Protein AF-A0A1A8XNK4-F1 (afdb_monomer_lite)

Structure (mmCIF, N/CA/C/O backbone):
data_AF-A0A1A8XNK4-F1
#
_entry.id   AF-A0A1A8XNK4-F1
#
loop_
_atom_site.group_PDB
_atom_site.id
_atom_site.type_symbol
_atom_site.label_atom_id
_atom_site.label_alt_id
_atom_site.label_comp_id
_atom_site.label_asym_id
_atom_site.label_entity_id
_atom_site.label_seq_id
_atom_site.pdbx_PDB_ins_code
_atom_site.Cartn_x
_atom_site.Cartn_y
_atom_site.Cartn_z
_atom_site.occupancy
_atom_site.B_iso_or_equiv
_atom_site.auth_seq_id
_atom_site.auth_comp_id
_atom_site.auth_asym_id
_atom_site.auth_atom_id
_atom_site.pdbx_PDB_model_num
ATOM 1 N N . MET A 1 1 ? 6.339 -1.673 1.514 1.00 66.50 1 MET A N 1
ATOM 2 C CA . MET A 1 1 ? 5.367 -2.784 1.546 1.00 66.50 1 MET A CA 1
ATOM 3 C C . MET A 1 1 ? 6.050 -3.850 2.350 1.00 66.50 1 MET A C 1
ATOM 5 O O . MET A 1 1 ? 7.148 -4.229 1.962 1.00 66.50 1 MET A O 1
ATOM 9 N N . ILE A 1 2 ? 5.464 -4.200 3.485 1.00 76.25 2 ILE A N 1
ATOM 10 C CA . ILE A 1 2 ? 6.074 -5.130 4.433 1.00 76.25 2 ILE A CA 1
ATOM 11 C C . ILE A 1 2 ? 5.764 -6.551 3.985 1.00 76.25 2 ILE A C 1
ATOM 13 O O . ILE A 1 2 ? 6.669 -7.368 3.881 1.00 76.25 2 ILE A O 1
ATOM 17 N N . ASP A 1 3 ? 4.489 -6.818 3.683 1.00 85.44 3 ASP A N 1
ATOM 18 C CA . ASP A 1 3 ? 4.004 -8.172 3.442 1.00 85.44 3 ASP A CA 1
ATOM 19 C C . ASP A 1 3 ? 2.643 -8.189 2.717 1.00 85.44 3 ASP A C 1
ATOM 21 O O . ASP A 1 3 ? 2.035 -7.136 2.462 1.00 85.44 3 ASP A O 1
ATOM 25 N N . VAL A 1 4 ? 2.165 -9.392 2.400 1.00 88.31 4 VAL A N 1
ATOM 26 C CA . VAL A 1 4 ? 0.861 -9.687 1.799 1.00 88.31 4 VAL A CA 1
ATOM 27 C C . VAL A 1 4 ? 0.110 -10.694 2.672 1.00 88.31 4 VAL A C 1
ATOM 29 O O . VAL A 1 4 ? 0.574 -11.810 2.880 1.00 88.31 4 VAL A O 1
ATOM 32 N N . LEU A 1 5 ? -1.097 -10.338 3.114 1.00 88.19 5 LEU A N 1
ATOM 33 C CA . LEU A 1 5 ? -2.042 -11.289 3.703 1.00 88.19 5 LEU A CA 1
ATOM 34 C C . LEU A 1 5 ? -2.887 -11.878 2.576 1.00 88.19 5 LEU A C 1
ATOM 36 O O . LEU A 1 5 ? -3.957 -11.358 2.256 1.00 88.19 5 LEU A O 1
ATOM 40 N N . ALA A 1 6 ? -2.369 -12.922 1.929 1.00 83.38 6 ALA A N 1
ATOM 41 C CA . ALA A 1 6 ? -2.999 -13.502 0.743 1.00 83.38 6 ALA A CA 1
ATOM 42 C C . ALA A 1 6 ? -4.412 -14.035 1.032 1.00 83.38 6 ALA A C 1
ATOM 44 O O . ALA A 1 6 ? -5.322 -13.788 0.249 1.00 83.38 6 ALA A O 1
ATOM 45 N N . ASP A 1 7 ? -4.614 -14.677 2.185 1.00 90.62 7 ASP A N 1
ATOM 46 C CA . ASP A 1 7 ? -5.918 -15.229 2.581 1.00 90.62 7 ASP A CA 1
ATOM 47 C C . ASP A 1 7 ? -6.972 -14.143 2.872 1.00 90.62 7 ASP A C 1
ATOM 49 O O . ASP A 1 7 ? -8.171 -14.415 2.859 1.00 90.62 7 ASP A O 1
ATOM 53 N N . GLU A 1 8 ? -6.534 -12.905 3.119 1.00 90.25 8 GLU A N 1
ATOM 54 C CA . GLU A 1 8 ? -7.398 -11.756 3.410 1.00 90.25 8 GLU A CA 1
ATOM 55 C C . GLU A 1 8 ? -7.468 -10.747 2.254 1.00 90.25 8 GLU A C 1
ATOM 57 O O . GLU A 1 8 ? -8.068 -9.679 2.413 1.00 90.25 8 GLU A O 1
ATOM 62 N N . ASP A 1 9 ? -6.842 -11.052 1.110 1.00 93.06 9 ASP A N 1
ATOM 63 C CA . ASP A 1 9 ? -6.699 -10.150 -0.037 1.00 93.06 9 ASP A CA 1
ATOM 64 C C . ASP A 1 9 ? -6.206 -8.747 0.371 1.00 93.06 9 ASP A C 1
ATOM 66 O O . ASP A 1 9 ? -6.737 -7.723 -0.075 1.00 93.06 9 ASP A O 1
ATOM 70 N N . GLN A 1 10 ? -5.184 -8.669 1.232 1.00 94.06 10 GLN A N 1
ATOM 71 C CA . GLN A 1 10 ? -4.649 -7.394 1.727 1.00 94.06 10 GLN A CA 1
ATOM 72 C C . GLN A 1 10 ? -3.138 -7.248 1.537 1.00 94.06 10 GLN A C 1
ATOM 74 O O . GLN A 1 10 ? -2.362 -8.184 1.717 1.00 94.06 10 GLN A O 1
ATOM 79 N N . LEU A 1 11 ? -2.715 -6.023 1.218 1.00 93.94 11 LEU A N 1
ATOM 80 C CA . LEU A 1 11 ? -1.315 -5.600 1.276 1.00 93.94 11 LEU A CA 1
ATOM 81 C C . LEU A 1 11 ? -1.057 -4.823 2.562 1.00 93.94 11 LEU A C 1
ATOM 83 O O . LEU A 1 11 ? -1.875 -3.979 2.937 1.00 93.94 11 LEU A O 1
ATOM 87 N N . ILE A 1 12 ? 0.112 -5.043 3.166 1.00 94.12 12 ILE A N 1
ATOM 88 C CA . ILE A 1 12 ? 0.566 -4.339 4.366 1.00 94.12 12 ILE A CA 1
ATOM 89 C C . ILE A 1 12 ? 1.671 -3.331 4.009 1.00 94.12 12 ILE A C 1
ATOM 91 O O . ILE A 1 12 ? 2.645 -3.644 3.311 1.00 94.12 12 ILE A O 1
ATOM 95 N N . PHE A 1 13 ? 1.559 -2.111 4.531 1.00 92.06 13 PHE A N 1
ATOM 96 C CA . PHE A 1 13 ? 2.576 -1.066 4.423 1.00 92.06 13 PHE A CA 1
ATOM 97 C C . PHE A 1 13 ? 2.981 -0.526 5.791 1.00 92.06 13 PHE A C 1
ATOM 99 O O . PHE A 1 13 ? 2.147 -0.381 6.684 1.00 92.06 13 PHE A O 1
ATOM 106 N N . ASP A 1 14 ? 4.255 -0.153 5.908 1.00 90.69 14 ASP A N 1
ATOM 107 C CA . ASP A 1 14 ? 4.766 0.611 7.041 1.00 90.69 14 ASP A CA 1
ATOM 108 C C . ASP A 1 14 ? 4.092 1.974 7.155 1.00 90.69 14 ASP A C 1
ATOM 110 O O . ASP A 1 14 ? 3.676 2.586 6.163 1.00 90.69 14 ASP A O 1
ATOM 114 N N . ILE A 1 15 ? 4.078 2.484 8.382 1.00 90.38 15 ILE A N 1
ATOM 115 C CA . ILE A 1 15 ? 3.789 3.885 8.657 1.00 90.38 15 ILE A CA 1
ATOM 116 C C . ILE A 1 15 ? 5.067 4.688 8.396 1.00 90.38 15 ILE A C 1
ATOM 118 O O . ILE A 1 15 ? 6.103 4.458 9.017 1.00 90.38 15 ILE A O 1
ATOM 122 N N . GLY A 1 16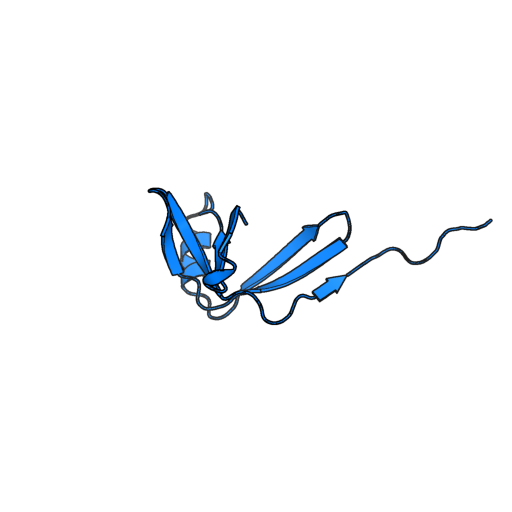 ? 5.007 5.636 7.458 1.00 85.81 16 GLY A N 1
ATOM 123 C CA . GLY A 1 16 ? 6.159 6.471 7.115 1.00 85.81 16 GLY A CA 1
ATOM 124 C C . GLY A 1 16 ? 6.482 7.501 8.202 1.00 85.81 16 GLY A C 1
ATOM 125 O O . GLY A 1 16 ? 5.640 7.832 9.032 1.00 85.81 16 GLY A O 1
ATOM 126 N N . GLY A 1 17 ? 7.681 8.090 8.166 1.00 89.62 17 GLY A N 1
ATOM 127 C CA . GLY A 1 17 ? 8.094 9.117 9.140 1.00 89.62 17 GLY A CA 1
ATOM 128 C C . GLY A 1 17 ? 7.361 10.466 9.028 1.00 89.62 17 GLY A C 1
ATOM 129 O O . GLY A 1 17 ? 7.503 11.314 9.903 1.00 89.62 17 GLY A O 1
ATOM 130 N N . SER A 1 18 ? 6.579 10.689 7.965 1.00 94.75 18 SER A N 1
ATOM 131 C CA . SER A 1 18 ? 5.792 11.912 7.764 1.00 94.75 18 S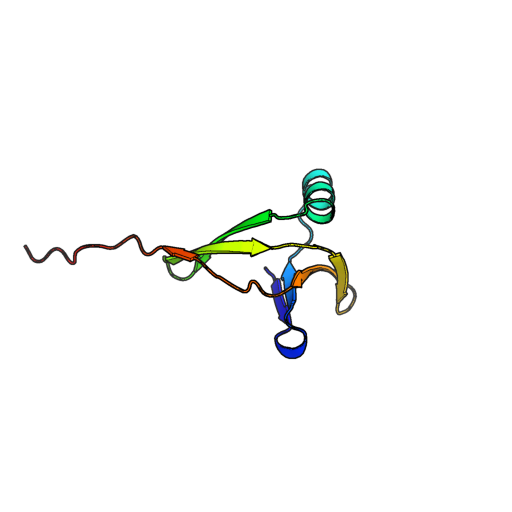ER A CA 1
ATOM 132 C C . SER A 1 18 ? 4.337 11.687 8.163 1.00 94.75 18 SER A C 1
ATOM 134 O O . SER A 1 18 ? 3.566 11.060 7.434 1.00 94.75 18 SER A O 1
ATOM 136 N N . GLU A 1 19 ? 3.937 12.259 9.297 1.00 92.69 19 GLU A N 1
ATOM 137 C CA . GLU A 1 19 ? 2.555 12.181 9.780 1.00 92.69 19 GLU A CA 1
ATOM 138 C C . GLU A 1 19 ? 1.557 12.813 8.794 1.00 92.69 19 GLU A C 1
ATOM 140 O O . GLU A 1 19 ? 0.452 12.309 8.600 1.00 92.69 19 GLU A O 1
ATOM 145 N N . GLU A 1 20 ? 1.957 13.891 8.117 1.00 95.75 20 GLU A N 1
ATOM 146 C CA . GLU A 1 20 ? 1.152 14.523 7.073 1.00 95.75 20 GLU A CA 1
ATOM 147 C C . GLU A 1 20 ? 0.869 13.559 5.916 1.00 95.75 20 GLU A C 1
ATOM 149 O O . GLU A 1 20 ? -0.290 13.388 5.532 1.00 95.75 20 GLU A O 1
ATOM 154 N N . THR A 1 21 ? 1.904 12.874 5.423 1.00 92.56 21 THR A N 1
ATOM 155 C CA . THR A 1 21 ? 1.772 11.885 4.344 1.00 92.56 21 THR A CA 1
ATOM 156 C C . THR A 1 21 ? 0.884 10.721 4.777 1.00 92.56 21 THR A C 1
ATOM 158 O O . THR A 1 21 ? -0.000 10.308 4.030 1.00 92.56 21 THR A O 1
ATOM 161 N N . ASN A 1 22 ? 1.054 10.237 6.009 1.00 94.19 22 ASN A N 1
ATOM 162 C CA . ASN A 1 22 ? 0.239 9.165 6.581 1.00 94.19 22 ASN A CA 1
ATOM 163 C C . ASN A 1 22 ? -1.246 9.556 6.668 1.00 94.19 22 ASN A C 1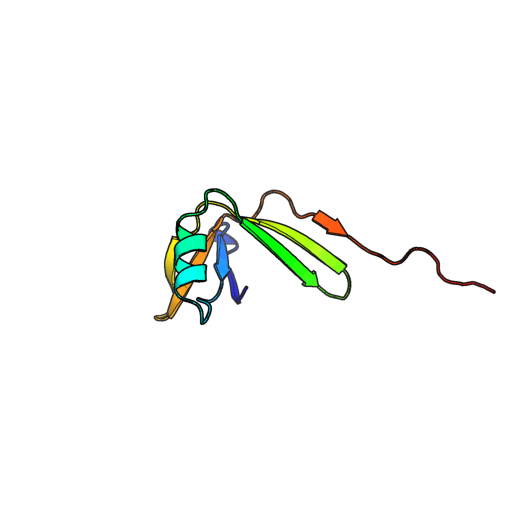
ATOM 165 O O . ASN A 1 22 ? -2.123 8.792 6.258 1.00 94.19 22 ASN A O 1
ATOM 169 N N . ARG A 1 23 ? -1.549 10.772 7.145 1.00 95.00 23 ARG A N 1
ATOM 170 C CA . ARG A 1 23 ? -2.929 11.285 7.192 1.00 95.00 23 ARG A CA 1
ATOM 171 C C . ARG A 1 23 ? -3.515 11.482 5.798 1.00 95.00 23 ARG A C 1
ATOM 173 O O . ARG A 1 23 ? -4.698 11.208 5.606 1.00 95.00 23 ARG A O 1
ATOM 180 N N . ALA A 1 24 ? -2.722 11.965 4.843 1.00 94.38 24 ALA A N 1
ATOM 181 C CA . ALA A 1 24 ? -3.158 12.110 3.457 1.00 94.38 24 ALA A CA 1
ATOM 182 C C . ALA A 1 24 ? -3.473 10.743 2.835 1.00 94.38 24 ALA A C 1
ATOM 184 O O . ALA A 1 24 ? -4.514 10.589 2.202 1.00 94.38 24 ALA A O 1
ATOM 185 N N . PHE A 1 25 ? -2.630 9.740 3.087 1.00 94.12 25 PHE A N 1
ATOM 186 C CA . PHE A 1 25 ? -2.831 8.377 2.605 1.00 94.12 25 PHE A CA 1
ATOM 187 C C . PHE A 1 25 ? -4.137 7.760 3.123 1.00 94.12 25 PHE A C 1
ATOM 189 O O . PHE A 1 25 ? -4.915 7.231 2.333 1.00 94.12 25 PHE A O 1
ATOM 196 N N . LEU A 1 26 ? -4.432 7.908 4.420 1.00 95.12 26 LEU A N 1
ATOM 197 C CA . LEU A 1 26 ? -5.681 7.422 5.025 1.00 95.12 26 LEU A CA 1
ATOM 198 C C . LEU A 1 26 ? -6.946 8.103 4.481 1.00 95.12 26 LEU A C 1
ATOM 200 O O . LEU A 1 26 ? -8.017 7.503 4.483 1.00 95.12 26 LEU A O 1
ATOM 204 N N . LYS A 1 27 ? -6.844 9.362 4.044 1.00 95.06 27 LYS A N 1
ATOM 205 C CA . LYS A 1 27 ? -7.981 10.138 3.520 1.00 95.06 27 LYS A CA 1
ATOM 206 C C . LYS A 1 27 ? -8.174 9.989 2.014 1.00 95.06 27 LYS A C 1
ATOM 208 O O . LYS A 1 27 ? -9.199 10.416 1.494 1.00 95.06 27 LYS A O 1
ATOM 213 N N . ALA A 1 28 ? -7.187 9.457 1.305 1.00 94.25 28 ALA A N 1
ATOM 214 C CA . ALA A 1 28 ? -7.220 9.399 -0.142 1.00 94.25 28 ALA A CA 1
ATOM 215 C C . ALA A 1 28 ? -8.158 8.292 -0.642 1.00 94.25 28 ALA A C 1
ATOM 217 O O . ALA A 1 28 ? -8.006 7.113 -0.318 1.00 94.25 28 ALA A O 1
ATOM 218 N N . ASP A 1 29 ? -9.064 8.652 -1.550 1.00 92.81 29 ASP A N 1
ATOM 219 C CA . ASP A 1 29 ? -9.923 7.681 -2.243 1.00 92.81 29 ASP A CA 1
ATOM 220 C C . ASP A 1 29 ? -9.126 6.721 -3.138 1.00 92.81 29 ASP A C 1
ATOM 222 O O . ASP A 1 29 ? -9.584 5.615 -3.470 1.00 92.81 29 ASP A O 1
ATOM 226 N N . ARG A 1 30 ? -7.950 7.174 -3.589 1.00 92.31 30 ARG A N 1
ATOM 227 C CA . ARG A 1 30 ? -7.036 6.444 -4.464 1.00 92.31 30 ARG A CA 1
ATOM 228 C C . ARG A 1 30 ? -5.616 6.999 -4.348 1.00 92.31 30 ARG A C 1
ATOM 230 O O . ARG A 1 30 ? -5.409 8.197 -4.509 1.00 92.31 30 ARG A O 1
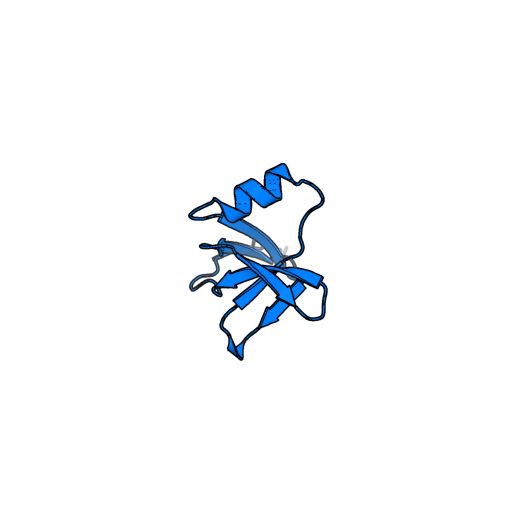ATOM 237 N N . CYS A 1 31 ? -4.638 6.110 -4.204 1.00 93.50 31 CYS A N 1
ATOM 238 C CA . CYS A 1 31 ? -3.209 6.425 -4.266 1.00 93.50 31 CYS A CA 1
ATOM 239 C C . CYS A 1 31 ? -2.518 5.587 -5.342 1.00 93.50 31 CYS A C 1
ATOM 241 O O . CYS A 1 31 ? -2.925 4.456 -5.610 1.00 93.50 31 CYS A O 1
ATOM 243 N N . LEU A 1 32 ? -1.487 6.143 -5.979 1.00 93.69 32 LEU A N 1
ATOM 244 C CA . LEU A 1 32 ? -0.617 5.416 -6.902 1.00 93.69 32 LEU A CA 1
ATOM 245 C C . LEU A 1 32 ? 0.615 4.932 -6.137 1.00 93.69 32 LEU A C 1
ATOM 247 O O . LEU A 1 32 ? 1.360 5.739 -5.590 1.00 93.69 32 LEU A O 1
ATOM 251 N N . PHE A 1 33 ? 0.836 3.625 -6.150 1.00 93.50 33 PHE A N 1
ATOM 252 C CA . PHE A 1 33 ? 2.074 3.011 -5.698 1.00 93.50 33 PHE A CA 1
ATOM 253 C C . PHE A 1 33 ? 2.944 2.739 -6.915 1.00 93.50 33 PHE A C 1
ATOM 255 O O . PHE A 1 33 ? 2.470 2.194 -7.913 1.00 93.50 33 PHE A O 1
ATOM 262 N N . ALA A 1 34 ? 4.212 3.128 -6.832 1.00 93.62 34 ALA A N 1
ATOM 263 C CA . ALA A 1 34 ? 5.203 2.890 -7.865 1.00 93.62 34 ALA A CA 1
ATOM 264 C C . ALA A 1 34 ? 6.484 2.357 -7.225 1.00 93.62 34 ALA A C 1
ATOM 266 O O . ALA A 1 34 ? 6.933 2.867 -6.200 1.00 93.62 34 ALA A O 1
ATOM 267 N N . GLY A 1 35 ? 7.076 1.341 -7.842 1.00 91.38 35 GLY A N 1
ATOM 268 C CA . GLY A 1 35 ? 8.300 0.716 -7.360 1.00 91.38 35 GLY A CA 1
ATOM 269 C C . GLY A 1 35 ? 9.051 0.001 -8.472 1.00 91.38 35 GLY A C 1
ATOM 270 O O . GLY A 1 35 ? 8.630 -0.010 -9.632 1.00 91.38 35 GLY A O 1
ATOM 271 N N . VAL A 1 36 ? 10.184 -0.594 -8.113 1.00 91.50 36 VAL A N 1
ATOM 272 C CA . VAL A 1 36 ? 10.986 -1.427 -9.009 1.00 91.50 36 VAL A CA 1
ATOM 273 C C . VAL A 1 36 ? 11.165 -2.788 -8.354 1.00 91.50 36 VAL A C 1
ATOM 275 O O . VAL A 1 36 ? 11.655 -2.863 -7.233 1.00 91.50 36 VAL A O 1
ATOM 278 N N . LEU A 1 37 ? 10.786 -3.844 -9.067 1.00 88.69 37 LEU A N 1
ATOM 279 C CA . LEU A 1 37 ? 11.016 -5.231 -8.679 1.00 88.69 37 LEU A CA 1
ATOM 280 C C . LEU A 1 37 ? 11.880 -5.876 -9.760 1.00 88.69 37 LEU A C 1
ATOM 282 O O . LEU A 1 37 ? 11.478 -5.902 -10.920 1.00 88.69 37 LEU A O 1
ATOM 286 N N . GLU A 1 38 ? 13.085 -6.321 -9.400 1.00 89.56 38 GLU A N 1
ATOM 287 C CA . GLU A 1 38 ? 14.029 -6.973 -10.327 1.00 89.56 38 GLU A CA 1
ATOM 288 C C . GLU A 1 38 ? 14.280 -6.179 -11.629 1.00 89.56 38 GLU A C 1
ATOM 290 O O . GLU A 1 38 ? 14.365 -6.716 -12.731 1.00 89.56 38 GLU A O 1
ATOM 295 N N . GLY A 1 39 ? 14.363 -4.849 -11.524 1.00 88.12 39 GLY A N 1
ATOM 296 C CA . GLY A 1 39 ? 14.562 -3.960 -12.677 1.00 88.12 39 GLY A CA 1
ATOM 297 C C . GLY A 1 39 ? 13.305 -3.696 -13.518 1.00 88.12 39 GLY A C 1
ATOM 298 O O . GLY A 1 39 ? 13.364 -2.916 -14.472 1.00 88.12 39 GLY A O 1
ATOM 299 N N . ILE A 1 40 ? 12.163 -4.279 -13.153 1.00 89.25 40 ILE A N 1
ATOM 300 C CA . ILE A 1 40 ? 10.859 -4.025 -13.766 1.00 89.25 40 ILE A CA 1
ATOM 301 C C . ILE A 1 40 ? 10.140 -2.959 -12.947 1.00 89.25 40 ILE A C 1
ATOM 303 O O . ILE A 1 40 ? 9.963 -3.095 -11.737 1.00 89.25 40 ILE A O 1
ATOM 307 N N . ARG A 1 41 ? 9.708 -1.880 -13.605 1.00 92.94 41 ARG A N 1
ATOM 308 C CA . ARG A 1 41 ? 8.888 -0.859 -12.947 1.00 92.94 41 ARG A CA 1
ATOM 309 C C . ARG A 1 41 ? 7.482 -1.409 -12.760 1.00 92.94 41 ARG A C 1
ATOM 311 O O . ARG A 1 41 ? 6.856 -1.844 -13.724 1.00 92.94 41 ARG A O 1
ATOM 318 N N . ILE A 1 42 ? 6.996 -1.366 -11.531 1.00 93.44 42 ILE A N 1
ATOM 319 C CA . ILE A 1 42 ? 5.661 -1.814 -11.157 1.00 93.44 42 ILE A CA 1
ATOM 320 C C . ILE A 1 42 ? 4.867 -0.613 -10.670 1.00 93.44 42 ILE A C 1
ATOM 322 O O . ILE A 1 42 ? 5.372 0.197 -9.892 1.00 93.44 42 ILE A O 1
ATOM 326 N N . GLN A 1 43 ? 3.625 -0.505 -11.130 1.00 95.88 43 GLN A N 1
ATOM 327 C CA . GLN A 1 43 ? 2.680 0.493 -10.660 1.00 95.88 43 GLN A CA 1
ATOM 328 C C . GLN A 1 43 ? 1.310 -0.125 -10.416 1.00 95.88 43 GLN A C 1
ATOM 330 O O . GLN A 1 43 ? 0.838 -0.944 -11.202 1.00 95.88 43 GLN A O 1
ATOM 335 N N . PHE A 1 44 ? 0.645 0.297 -9.350 1.00 95.38 44 PHE A N 1
ATOM 336 C CA . PHE A 1 44 ? -0.740 -0.077 -9.088 1.00 95.38 44 PHE A CA 1
ATOM 337 C C . PHE A 1 44 ? -1.437 0.998 -8.268 1.00 95.38 44 PHE A C 1
ATOM 339 O O . PHE A 1 44 ? -0.806 1.840 -7.629 1.00 95.38 44 PHE A O 1
ATOM 346 N N . HIS A 1 45 ? -2.765 0.963 -8.278 1.00 95.12 45 HIS A N 1
ATOM 347 C CA . HIS A 1 45 ? -3.554 1.836 -7.428 1.00 95.12 45 HIS A CA 1
ATOM 348 C C . HIS A 1 45 ? -4.031 1.105 -6.188 1.00 95.12 45 HIS A C 1
ATOM 350 O O . HIS A 1 45 ? -4.608 0.026 -6.297 1.00 95.12 45 HIS A O 1
ATOM 356 N N . ALA A 1 46 ? -3.859 1.744 -5.039 1.00 92.38 46 ALA A N 1
ATOM 357 C CA . ALA A 1 46 ? -4.491 1.338 -3.797 1.00 92.38 46 ALA A CA 1
ATOM 358 C C . ALA A 1 46 ? -5.652 2.276 -3.473 1.00 92.38 46 ALA A C 1
ATOM 360 O O . ALA A 1 46 ? -5.673 3.436 -3.900 1.00 92.38 46 ALA A O 1
ATOM 361 N N . ARG A 1 47 ? -6.624 1.766 -2.725 1.00 93.00 47 ARG A N 1
ATOM 362 C CA . ARG A 1 47 ? -7.810 2.507 -2.288 1.00 93.00 47 ARG A CA 1
ATOM 363 C C . ARG A 1 47 ? -8.138 2.112 -0.858 1.00 93.00 47 ARG A C 1
ATOM 365 O O . ARG A 1 47 ? -7.749 1.028 -0.436 1.00 93.00 47 ARG A O 1
ATOM 372 N N . GLN A 1 48 ? -8.903 2.957 -0.170 1.00 93.25 48 GLN A N 1
ATOM 373 C CA . GLN A 1 48 ? -9.483 2.637 1.139 1.00 93.25 48 GLN A CA 1
ATOM 374 C C . GLN A 1 48 ? -8.435 2.172 2.160 1.00 93.25 48 GLN A C 1
ATOM 376 O O . GLN A 1 48 ? -8.616 1.144 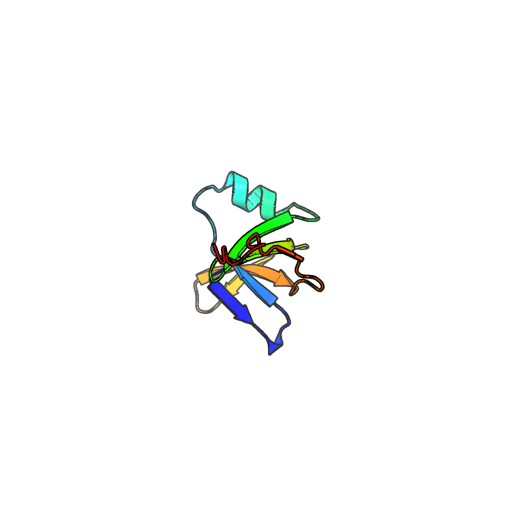2.812 1.00 93.25 48 GLN A O 1
ATOM 381 N N . ALA A 1 49 ? -7.332 2.914 2.273 1.00 94.94 49 ALA A N 1
ATOM 382 C CA . ALA A 1 49 ? -6.304 2.610 3.255 1.00 94.94 49 ALA A CA 1
ATOM 383 C C . ALA A 1 49 ? -6.869 2.659 4.675 1.00 94.94 49 ALA A C 1
ATOM 385 O O . ALA A 1 49 ? -7.640 3.555 5.027 1.00 94.94 49 ALA A O 1
ATOM 386 N N . ARG A 1 50 ? -6.478 1.684 5.493 1.00 95.06 50 ARG A N 1
ATOM 387 C CA . ARG A 1 50 ? -6.870 1.589 6.899 1.00 95.06 50 ARG A CA 1
ATOM 388 C C . ARG A 1 50 ? -5.634 1.461 7.756 1.00 95.06 50 ARG A C 1
ATOM 390 O O . ARG A 1 50 ? -4.677 0.807 7.366 1.00 95.06 50 ARG A O 1
ATOM 397 N N . MET A 1 51 ? -5.677 2.062 8.935 1.00 95.19 51 MET A N 1
ATOM 398 C CA . MET A 1 51 ? -4.687 1.809 9.971 1.00 95.19 51 MET A CA 1
ATOM 399 C C . MET A 1 51 ? -5.177 0.645 10.827 1.00 95.19 51 MET A C 1
ATOM 401 O O . MET A 1 51 ? -6.317 0.662 11.294 1.00 95.19 51 MET A O 1
ATOM 405 N N . THR A 1 52 ? -4.334 -0.361 11.016 1.00 93.50 52 THR A N 1
ATOM 406 C CA . THR A 1 52 ? -4.634 -1.546 11.825 1.00 93.50 52 THR A CA 1
ATOM 407 C C . THR A 1 52 ? -3.423 -1.927 12.671 1.00 93.50 52 THR A C 1
ATOM 409 O O . THR A 1 52 ? -2.356 -1.320 12.559 1.00 93.50 52 THR A O 1
ATOM 412 N N . LYS A 1 53 ? -3.597 -2.915 13.549 1.00 93.19 53 LYS A N 1
ATOM 413 C CA . LYS A 1 53 ? -2.532 -3.459 14.384 1.00 93.19 53 LYS A CA 1
ATOM 414 C C . LYS A 1 53 ? -2.319 -4.929 14.037 1.00 93.19 53 LYS A C 1
ATOM 416 O O . LYS A 1 53 ? -3.240 -5.723 14.206 1.00 93.19 53 LYS A O 1
ATOM 421 N N . ILE A 1 54 ? -1.120 -5.287 13.588 1.00 89.38 54 ILE A N 1
ATOM 422 C CA . ILE A 1 54 ? -0.733 -6.670 13.268 1.00 89.38 54 ILE A CA 1
ATOM 423 C C . ILE A 1 54 ? 0.476 -7.018 14.127 1.00 89.38 54 ILE A C 1
ATOM 425 O O . ILE A 1 54 ? 1.429 -6.250 14.186 1.00 89.38 54 ILE A O 1
ATOM 429 N N . ASN A 1 55 ? 0.414 -8.134 14.859 1.00 89.44 55 ASN A N 1
ATOM 430 C CA . ASN A 1 55 ? 1.484 -8.592 15.761 1.00 89.44 55 ASN A CA 1
ATOM 431 C C . ASN A 1 55 ? 1.998 -7.529 16.752 1.00 89.44 55 ASN A C 1
ATOM 433 O O . ASN A 1 55 ? 3.140 -7.570 17.194 1.00 89.44 55 ASN A O 1
ATOM 437 N N . GLY A 1 56 ? 1.147 -6.573 17.130 1.00 90.94 56 GLY A N 1
ATOM 438 C CA . GLY A 1 56 ? 1.519 -5.498 18.048 1.00 90.94 56 GLY A CA 1
ATOM 439 C C . GLY A 1 56 ? 1.998 -4.207 17.372 1.00 90.94 56 GLY A C 1
ATOM 440 O O . GLY A 1 56 ? 2.023 -3.173 18.042 1.00 90.94 56 GLY A O 1
ATOM 441 N N . GLU A 1 57 ? 2.275 -4.221 16.070 1.00 90.75 57 GLU A N 1
ATOM 442 C CA . GLU A 1 57 ? 2.739 -3.060 15.3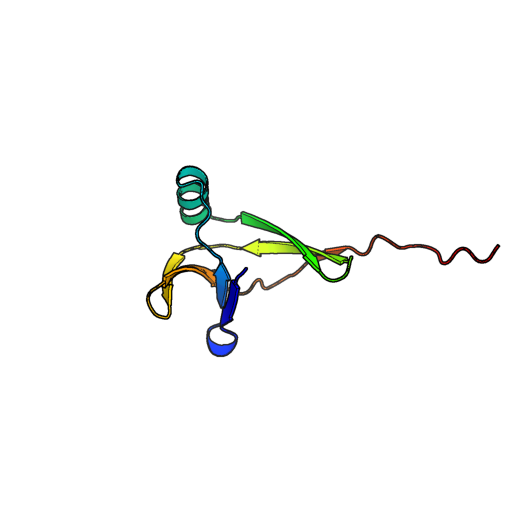07 1.00 90.75 57 GLU A CA 1
ATOM 443 C C . GLU A 1 57 ? 1.593 -2.362 14.576 1.00 90.75 57 GLU A C 1
ATOM 445 O O . GLU A 1 57 ? 0.671 -3.005 14.070 1.00 90.75 57 GLU A O 1
ATOM 450 N N . GLN A 1 58 ? 1.633 -1.028 14.541 1.00 93.62 58 GLN A N 1
ATOM 451 C CA . GLN A 1 58 ? 0.697 -0.248 13.736 1.00 93.62 58 GLN A CA 1
ATOM 452 C C . GLN A 1 58 ? 1.161 -0.244 12.284 1.00 93.62 58 GLN A C 1
ATOM 454 O O . GLN A 1 58 ? 2.291 0.140 11.989 1.00 93.62 58 GLN A O 1
ATOM 459 N N . VAL A 1 59 ? 0.262 -0.630 11.389 1.00 95.19 59 VAL A N 1
ATOM 460 C CA . VAL A 1 59 ? 0.527 -0.739 9.955 1.00 95.19 59 VAL A CA 1
ATOM 461 C C . VAL A 1 59 ? -0.653 -0.196 9.164 1.00 95.19 59 VAL A C 1
ATOM 463 O O . VAL A 1 59 ? -1.770 -0.068 9.682 1.00 95.19 59 VAL A O 1
ATOM 466 N N . PHE A 1 60 ? -0.422 0.091 7.888 1.00 95.62 60 PHE A N 1
ATOM 467 C CA . PHE A 1 60 ? -1.506 0.328 6.948 1.00 95.62 60 PHE A CA 1
ATOM 468 C C . PHE A 1 60 ? -1.858 -0.936 6.184 1.00 95.62 60 PHE A C 1
ATOM 470 O O . PHE A 1 60 ? -0.967 -1.643 5.719 1.00 95.62 60 PHE A O 1
ATOM 477 N N . THR A 1 61 ? -3.152 -1.163 5.975 1.00 95.75 61 THR A N 1
ATOM 478 C CA . THR A 1 61 ? -3.635 -2.154 5.016 1.00 95.75 61 THR A CA 1
ATOM 479 C C . THR A 1 61 ? -4.455 -1.522 3.908 1.00 95.75 61 THR A C 1
ATOM 481 O O . THR A 1 61 ? -5.136 -0.508 4.094 1.00 95.75 61 THR A O 1
ATOM 484 N N . VAL A 1 62 ? -4.375 -2.131 2.729 1.00 95.62 62 VAL A N 1
ATOM 485 C CA . VAL A 1 62 ? -5.245 -1.841 1.583 1.00 95.62 62 VAL A CA 1
ATOM 486 C C . VAL A 1 62 ? -5.665 -3.166 0.943 1.00 95.62 62 VAL A C 1
ATOM 488 O O . VAL A 1 62 ? -4.905 -4.134 1.022 1.00 95.62 62 VAL A O 1
ATOM 491 N N . PRO A 1 63 ? -6.815 -3.221 0.253 1.00 95.12 63 PRO A N 1
ATOM 492 C CA . PRO A 1 63 ? -7.166 -4.375 -0.565 1.00 95.12 63 PRO A CA 1
ATOM 493 C C . PRO A 1 63 ? -6.122 -4.629 -1.657 1.00 95.12 63 PRO A C 1
ATOM 495 O O . PRO A 1 63 ? -5.591 -3.682 -2.251 1.00 95.12 63 PRO A O 1
ATOM 498 N N . LEU A 1 64 ? -5.878 -5.899 -1.966 1.00 93.25 64 LEU A N 1
ATOM 499 C CA . LEU A 1 64 ? -4.992 -6.319 -3.043 1.00 93.25 64 LEU A CA 1
ATOM 500 C C . LEU A 1 64 ? -5.432 -5.657 -4.367 1.00 93.25 64 LEU A C 1
ATOM 502 O O . LEU A 1 64 ? -6.622 -5.661 -4.713 1.00 93.25 64 LEU A O 1
ATOM 506 N N . PRO A 1 65 ? -4.511 -5.032 -5.122 1.00 92.44 65 PRO A N 1
ATOM 507 C CA . PRO A 1 65 ? -4.871 -4.339 -6.345 1.00 92.44 65 PRO A CA 1
ATOM 508 C C . PRO A 1 65 ? -5.325 -5.340 -7.406 1.00 92.44 65 PRO A C 1
ATOM 510 O O . PRO A 1 65 ? -4.610 -6.276 -7.749 1.00 92.44 65 PRO A O 1
ATOM 513 N N . LYS A 1 66 ? -6.486 -5.083 -8.013 1.00 91.44 66 LYS A N 1
ATOM 514 C CA . LYS A 1 66 ? -7.018 -5.927 -9.100 1.00 91.44 66 LYS A CA 1
ATOM 515 C C . LYS A 1 66 ? -6.164 -5.906 -10.367 1.00 91.44 66 LYS A C 1
ATOM 517 O O . LYS A 1 66 ? -6.259 -6.812 -11.181 1.00 91.44 66 LYS A O 1
ATOM 522 N N . ASN A 1 67 ? -5.385 -4.843 -10.562 1.00 92.50 67 ASN A N 1
ATOM 523 C CA . ASN A 1 67 ? -4.554 -4.646 -11.742 1.00 92.50 67 ASN A CA 1
ATOM 524 C C . ASN A 1 67 ? -3.193 -4.087 -11.331 1.00 92.50 67 ASN A C 1
ATOM 526 O O . ASN A 1 67 ? -3.119 -3.142 -10.541 1.00 92.50 67 ASN A O 1
ATOM 530 N N . ILE A 1 68 ? -2.137 -4.629 -11.935 1.00 93.69 68 ILE A N 1
ATOM 531 C CA . ILE A 1 68 ? -0.759 -4.179 -11.764 1.00 93.69 68 ILE A CA 1
ATOM 532 C C . ILE A 1 68 ? -0.185 -3.870 -13.147 1.00 93.69 68 ILE A C 1
ATOM 534 O O . ILE A 1 68 ? -0.138 -4.734 -14.021 1.00 93.69 68 ILE A O 1
ATOM 538 N N . LEU A 1 69 ? 0.273 -2.637 -13.344 1.00 94.19 69 LEU A N 1
ATOM 539 C CA . LEU A 1 69 ? 1.008 -2.235 -14.534 1.00 94.19 69 LEU A CA 1
ATOM 540 C C . LEU A 1 69 ? 2.482 -2.615 -14.363 1.00 94.19 69 LEU A C 1
ATOM 542 O O . LEU A 1 69 ? 3.143 -2.166 -13.426 1.00 94.19 69 LEU A O 1
ATOM 546 N N . ARG A 1 70 ? 3.004 -3.422 -15.289 1.00 93.12 70 ARG A N 1
ATOM 547 C CA . ARG A 1 70 ? 4.426 -3.783 -15.370 1.00 93.12 70 ARG A CA 1
ATOM 548 C C . ARG A 1 70 ? 5.040 -3.113 -16.593 1.00 93.12 70 ARG A C 1
ATOM 550 O O . ARG A 1 70 ? 4.577 -3.324 -17.708 1.00 93.12 70 ARG A O 1
ATOM 557 N N . LEU A 1 71 ? 6.080 -2.315 -16.382 1.00 90.00 71 LEU A N 1
ATOM 558 C CA . LEU A 1 71 ? 6.802 -1.588 -17.423 1.00 90.00 71 LEU A CA 1
ATOM 559 C C . LEU A 1 71 ? 8.254 -2.077 -17.458 1.00 90.00 71 LEU A C 1
ATOM 561 O O . LEU A 1 71 ? 9.061 -1.749 -16.582 1.00 90.00 71 LEU A O 1
ATOM 565 N N . GLN A 1 72 ? 8.593 -2.854 -18.485 1.00 83.38 72 GLN A N 1
ATOM 566 C CA . GLN A 1 72 ? 9.961 -3.282 -18.766 1.00 83.38 72 GLN A CA 1
ATOM 567 C C . GLN A 1 72 ? 10.561 -2.345 -19.816 1.00 83.38 72 GLN A C 1
ATOM 569 O O . GLN A 1 72 ? 9.983 -2.149 -20.875 1.00 83.38 72 GLN A O 1
ATOM 574 N N . ARG A 1 73 ? 11.703 -1.717 -19.509 1.00 73.81 73 ARG A N 1
ATOM 575 C CA . ARG A 1 73 ? 12.326 -0.706 -20.387 1.00 73.81 73 ARG A CA 1
ATOM 576 C C . ARG A 1 73 ? 13.352 -1.262 -21.380 1.00 73.81 73 ARG A C 1
ATOM 578 O O . ARG A 1 73 ? 13.947 -0.471 -22.104 1.00 73.81 73 ARG A O 1
ATOM 585 N N . ARG A 1 74 ? 13.635 -2.569 -21.371 1.00 69.25 74 ARG A N 1
ATOM 586 C CA . ARG A 1 74 ? 14.639 -3.147 -22.273 1.00 69.25 74 ARG A CA 1
ATOM 587 C C . ARG A 1 74 ? 13.975 -3.635 -23.551 1.00 69.25 74 ARG A C 1
ATOM 589 O O . ARG A 1 74 ? 13.486 -4.757 -23.578 1.00 69.25 74 ARG A O 1
ATOM 596 N N . ASP A 1 75 ? 14.069 -2.805 -24.577 1.00 63.69 75 ASP A N 1
ATOM 597 C CA . ASP A 1 75 ? 14.086 -3.254 -25.961 1.00 63.69 75 ASP A CA 1
ATOM 598 C C . ASP A 1 75 ? 15.554 -3.305 -26.427 1.00 63.69 75 ASP A C 1
ATOM 600 O O . ASP A 1 75 ? 16.344 -2.416 -26.106 1.00 63.69 75 ASP A O 1
ATOM 604 N N . ALA A 1 76 ? 15.889 -4.365 -27.168 1.00 58.47 76 ALA A N 1
ATOM 605 C CA . ALA A 1 76 ? 17.155 -4.677 -27.845 1.00 58.47 76 ALA A CA 1
ATOM 606 C C . ALA A 1 76 ? 18.341 -5.214 -27.005 1.00 58.47 76 ALA A C 1
ATOM 608 O O . ALA A 1 76 ? 19.099 -4.489 -26.361 1.00 58.47 76 ALA A O 1
ATOM 609 N N . LEU A 1 77 ? 18.573 -6.526 -27.153 1.00 59.59 77 LEU A N 1
ATOM 610 C CA . LEU A 1 77 ? 19.917 -7.102 -27.208 1.00 59.59 77 LEU A CA 1
ATOM 611 C C . LEU A 1 77 ? 20.631 -6.452 -28.407 1.00 59.59 77 LEU A C 1
ATOM 613 O O . LEU A 1 77 ? 20.230 -6.677 -29.547 1.00 59.59 77 LEU A O 1
ATOM 617 N N . TRP A 1 78 ? 21.649 -5.627 -28.169 1.00 58.62 78 TRP A N 1
ATOM 618 C CA . TRP A 1 78 ? 22.554 -5.215 -29.241 1.00 58.62 78 TRP A CA 1
ATOM 619 C C . TRP A 1 78 ? 23.358 -6.446 -29.669 1.00 58.62 78 TRP A C 1
ATOM 621 O O . TRP A 1 78 ? 24.245 -6.890 -28.945 1.00 58.62 78 TRP A O 1
ATOM 631 N N . ILE A 1 79 ? 23.008 -7.019 -30.818 1.00 61.88 79 ILE A N 1
ATOM 632 C CA . ILE A 1 79 ? 23.908 -7.865 -31.601 1.00 61.88 79 ILE A CA 1
ATOM 633 C C . ILE A 1 79 ? 24.525 -6.966 -32.673 1.00 61.88 79 ILE A C 1
ATOM 635 O O . ILE A 1 79 ? 23.873 -6.618 -33.654 1.00 61.88 79 ILE A O 1
ATOM 639 N N . GLY A 1 80 ? 25.753 -6.521 -32.424 1.00 54.56 80 GLY A N 1
ATOM 640 C CA . GLY A 1 80 ? 26.581 -5.738 -33.336 1.00 54.56 80 GLY A CA 1
ATOM 641 C C . GLY A 1 80 ? 28.036 -6.066 -33.079 1.00 54.56 80 GLY A C 1
ATOM 642 O O . GLY A 1 80 ? 28.401 -6.088 -31.883 1.00 54.56 80 GLY A O 1
#

Secondary structure (DSSP, 8-state):
--EEEGGGTEEEEPPPS-HHHHHHHHH-S-EEEEEEETTEEEEEEE-S-EEEEETTEEEEEEEPPS-EEEE---------

Foldseek 3Di:
DPDDPPVVQKDKAADDPDPVVNVCVQPDQKDWDWDADPQKIKIFIWGNWDWDADPRDTIIMTGHGPDMDIHHPDDDDDPD

Sequence (80 aa):
MIDVLADEDQLIFDIGGSEETNRAFLKADRCLFAGVLEGIRIQFHARQARMTKINGEQVFTVPLPKNILRLQRRDALWIG

Organism: NCBI:txid1860101

Radius of gyration: 15.69 Å; chains: 1; bounding box: 36×30×51 Å

InterPro domains:
  IPR009926 Type III secretion system flagellar brake protein YcgR, PilZN domain [PF07317] (2-70)
  IPR012349 FMN-binding split barrel [G3DSA:2.30.110.10] (1-72)

pLDDT: mean 88.84, std 9.95, range [54.56, 95.88]